Protein AF-A0A7X5Q8P6-F1 (afdb_monomer)

pLDDT: mean 83.79, std 14.57, range [47.34, 96.31]

Secondary structure (DSSP, 8-state):
-----HHHHHHHHHHHHHTT--HHHHHHHHHHHHTTGGGS-HHHHHHHHHHHGGGS-GGGPPPHHHHHHHHHHHHHHHHHHH-----HHHHHHHTT--TTEEE-TTT--EEE----SSEEE-TTT--EEE-TT-----

Nearest PDB structures (foldseek):
  4j7j-assembly1_A  TM=3.557E-01  e=3.718E+00  Bacillus anthracis str. Sterne
  4j10-assembly1_A  TM=3.316E-01  e=3.290E+00  Bacillus anthracis str. Sterne
  4j7k-assembly1_A  TM=3.322E-01  e=3.095E+00  Bacillus anthracis str. Sterne
  4j41-assembly2_D  TM=3.082E-01  e=3.498E+00  Bacillus anthracis str. Sterne
  4j7k-assembly2_D  TM=3.242E-01  e=3.498E+00  Bacillus anthracis str. Sterne

Structure (mmCIF, N/CA/C/O backbone):
data_AF-A0A7X5Q8P6-F1
#
_entry.id   AF-A0A7X5Q8P6-F1
#
loop_
_atom_site.group_PDB
_atom_site.id
_atom_site.type_symbol
_atom_site.label_atom_id
_atom_site.label_alt_id
_atom_site.label_comp_id
_atom_site.label_asym_id
_atom_site.label_entity_id
_atom_site.label_seq_id
_atom_site.pdbx_PDB_ins_code
_atom_site.Cartn_x
_atom_site.Cartn_y
_atom_site.Cartn_z
_atom_site.occupancy
_atom_site.B_iso_or_equiv
_atom_site.auth_seq_id
_atom_site.auth_comp_id
_atom_site.auth_asym_id
_atom_site.auth_atom_id
_atom_site.pdbx_PDB_model_num
ATOM 1 N N . MET A 1 1 ? -15.974 -2.111 -10.781 1.00 51.22 1 MET A N 1
ATOM 2 C CA . MET A 1 1 ? -14.977 -2.924 -10.059 1.00 51.22 1 MET A CA 1
ATOM 3 C C . MET A 1 1 ? -14.229 -1.992 -9.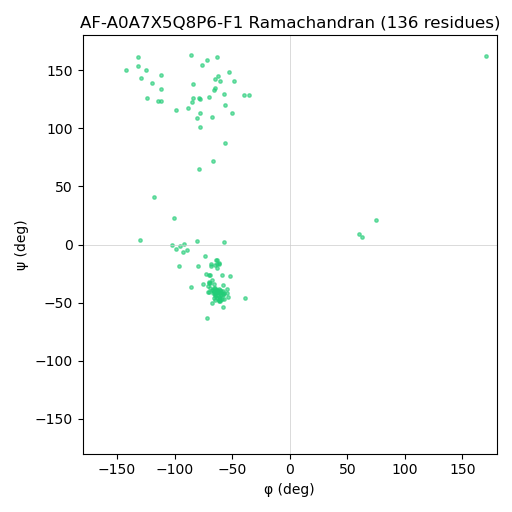135 1.00 51.22 1 MET A C 1
ATOM 5 O O . MET A 1 1 ? -13.601 -1.061 -9.624 1.00 51.22 1 MET A O 1
ATOM 9 N N . ILE A 1 2 ? -14.396 -2.166 -7.828 1.00 59.06 2 ILE A N 1
ATOM 10 C CA . ILE A 1 2 ? -13.639 -1.406 -6.836 1.00 59.06 2 ILE A CA 1
ATOM 11 C C . ILE A 1 2 ? -12.281 -2.109 -6.737 1.00 59.06 2 ILE A C 1
ATOM 13 O O . ILE A 1 2 ? -12.222 -3.241 -6.277 1.00 59.06 2 ILE A O 1
ATOM 17 N N . ASN A 1 3 ? -11.217 -1.489 -7.246 1.00 67.19 3 ASN A N 1
ATOM 18 C CA . ASN A 1 3 ? -9.850 -1.980 -7.068 1.00 67.19 3 ASN A CA 1
ATOM 19 C C . ASN A 1 3 ? -9.220 -1.176 -5.924 1.00 67.19 3 ASN A C 1
ATOM 21 O O . ASN A 1 3 ? -9.117 0.047 -6.031 1.00 67.19 3 ASN A O 1
ATOM 25 N N . ILE A 1 4 ? -8.870 -1.832 -4.817 1.00 81.44 4 ILE A N 1
ATOM 26 C CA . ILE A 1 4 ? -8.262 -1.197 -3.639 1.00 81.44 4 ILE A CA 1
ATOM 27 C C . ILE A 1 4 ? -6.846 -1.744 -3.496 1.00 81.44 4 ILE A C 1
ATOM 29 O O . ILE A 1 4 ? -6.659 -2.952 -3.390 1.00 81.44 4 ILE A O 1
ATOM 33 N N . SER A 1 5 ? -5.858 -0.848 -3.480 1.00 88.38 5 SER A N 1
ATOM 34 C CA . SER A 1 5 ? -4.472 -1.154 -3.112 1.00 88.38 5 SER A CA 1
ATOM 35 C C . SER A 1 5 ? -4.274 -1.071 -1.593 1.00 88.38 5 SER A C 1
ATOM 37 O O . SER A 1 5 ? -5.074 -0.441 -0.895 1.00 88.38 5 SER A O 1
ATOM 39 N N . LYS A 1 6 ? -3.178 -1.648 -1.077 1.00 90.38 6 LYS A N 1
ATOM 40 C CA . LYS A 1 6 ? -2.772 -1.521 0.339 1.00 90.38 6 LYS A CA 1
ATOM 41 C C . LYS A 1 6 ? -2.672 -0.057 0.762 1.00 90.38 6 LYS A C 1
ATOM 43 O O . LYS A 1 6 ? -3.230 0.333 1.784 1.00 90.38 6 LYS A O 1
ATOM 48 N N . GLU A 1 7 ? -2.045 0.765 -0.076 1.00 91.94 7 GLU A N 1
ATOM 49 C CA . GLU A 1 7 ? -1.879 2.195 0.175 1.00 91.94 7 GLU A CA 1
ATOM 50 C C . GLU A 1 7 ? -3.236 2.910 0.295 1.00 91.94 7 GLU A C 1
ATOM 52 O O . GLU A 1 7 ? -3.490 3.632 1.263 1.00 91.94 7 GLU A O 1
ATOM 57 N N . SER A 1 8 ? -4.149 2.663 -0.652 1.00 91.19 8 SER A N 1
ATOM 58 C CA . SER A 1 8 ? -5.500 3.233 -0.630 1.00 91.19 8 SER A CA 1
ATOM 59 C C . SER A 1 8 ? -6.293 2.775 0.597 1.00 91.19 8 SER A C 1
ATOM 61 O O . SER A 1 8 ? -6.960 3.591 1.238 1.00 91.19 8 SER A O 1
ATOM 63 N N . LEU A 1 9 ? -6.181 1.496 0.971 1.00 93.06 9 LEU A N 1
ATOM 64 C CA . LEU A 1 9 ? -6.812 0.947 2.170 1.00 93.06 9 LEU A CA 1
ATOM 65 C C . LEU A 1 9 ? -6.287 1.630 3.442 1.00 93.06 9 LEU A C 1
ATOM 67 O O . LEU A 1 9 ? -7.077 2.081 4.273 1.00 93.06 9 LEU A O 1
ATOM 71 N N . GLY A 1 10 ? -4.964 1.762 3.571 1.00 93.88 10 GLY A N 1
ATOM 72 C CA . GLY A 1 10 ? -4.321 2.415 4.711 1.00 93.88 10 GLY A CA 1
ATOM 73 C C . GLY A 1 10 ? -4.702 3.893 4.839 1.00 93.88 10 GLY A C 1
ATOM 74 O O . GLY A 1 10 ? -5.008 4.361 5.940 1.00 93.88 10 GLY A O 1
ATOM 75 N N . LYS A 1 11 ? -4.774 4.625 3.718 1.00 94.19 11 LYS A N 1
ATOM 76 C CA . LYS A 1 11 ? -5.247 6.022 3.689 1.00 94.19 11 LYS A CA 1
ATOM 77 C C . LYS A 1 11 ? -6.694 6.138 4.162 1.00 94.19 11 LYS A C 1
ATOM 79 O O . LYS A 1 11 ? -6.974 6.957 5.036 1.00 94.19 11 LYS A O 1
ATOM 84 N N . GLN A 1 12 ? -7.593 5.301 3.640 1.00 94.56 12 GLN A N 1
ATOM 85 C CA . GLN A 1 12 ? -9.002 5.295 4.047 1.00 94.56 12 GLN A CA 1
ATOM 86 C C . GLN A 1 12 ? -9.158 4.986 5.539 1.00 94.56 12 GLN A C 1
ATOM 88 O O . GLN A 1 12 ? -9.848 5.726 6.242 1.00 94.56 12 GLN A O 1
ATOM 93 N N . LEU A 1 13 ? -8.453 3.968 6.044 1.00 94.81 13 LEU A N 1
ATOM 94 C CA . LEU A 1 13 ? -8.462 3.613 7.463 1.00 94.81 13 LEU A CA 1
ATOM 95 C C . LEU A 1 13 ? -8.035 4.800 8.342 1.00 94.81 13 LEU A C 1
ATOM 97 O O . LEU A 1 13 ? -8.730 5.150 9.297 1.00 94.81 13 LEU A O 1
ATOM 101 N N . LYS A 1 14 ? -6.943 5.488 7.987 1.00 94.69 14 LYS A N 1
ATOM 102 C CA . LYS A 1 14 ? -6.489 6.680 8.721 1.00 94.69 14 LYS A CA 1
ATOM 103 C C . LYS A 1 14 ? -7.493 7.828 8.662 1.00 94.69 14 LYS A C 1
ATOM 105 O O . LYS A 1 14 ? -7.690 8.490 9.676 1.00 94.69 14 LYS A O 1
ATOM 110 N N . THR A 1 15 ? -8.152 8.053 7.524 1.00 95.62 15 THR A N 1
ATOM 111 C CA . THR A 1 15 ? -9.209 9.072 7.402 1.00 95.62 15 THR A CA 1
ATOM 112 C C . THR A 1 15 ? -10.406 8.766 8.308 1.00 95.62 15 THR A C 1
ATOM 114 O O . THR A 1 15 ? -10.957 9.670 8.946 1.00 95.62 15 THR A O 1
ATOM 117 N N . LEU A 1 16 ? -10.808 7.497 8.414 1.00 94.50 16 LEU A N 1
ATOM 118 C CA . LEU A 1 16 ? -11.875 7.077 9.327 1.00 94.50 16 LEU A CA 1
ATOM 119 C C . LEU A 1 16 ? -11.480 7.317 10.792 1.00 94.50 16 LEU A C 1
ATOM 121 O O . LEU A 1 16 ? -12.262 7.884 11.556 1.00 94.50 16 LEU A O 1
ATOM 125 N N . LEU A 1 17 ? -10.243 6.986 11.166 1.00 93.31 17 LEU A N 1
ATOM 126 C CA . LEU A 1 17 ? -9.728 7.233 12.515 1.00 93.31 17 LEU A CA 1
ATOM 127 C C . LEU A 1 17 ? -9.627 8.730 12.841 1.00 93.31 17 LEU A C 1
ATOM 129 O O . LEU A 1 17 ? -10.050 9.157 13.917 1.00 93.31 17 LEU A O 1
ATOM 133 N N . SER A 1 18 ? -9.111 9.548 11.919 1.00 93.31 18 SER A N 1
ATOM 134 C CA . SER A 1 18 ? -8.935 10.991 12.132 1.00 93.31 18 SER A CA 1
ATOM 135 C C . SER A 1 18 ? -10.259 11.750 12.185 1.00 93.31 18 SER A C 1
ATOM 137 O O . SER A 1 18 ? -10.347 12.792 12.827 1.00 93.31 18 SER A O 1
ATOM 139 N N . SER A 1 19 ? -11.302 11.229 11.532 1.00 93.19 19 SER A N 1
ATOM 140 C CA . SER A 1 19 ? -12.663 11.778 11.607 1.00 93.19 19 SER A CA 1
ATOM 141 C C . SER A 1 19 ? -13.425 11.353 12.869 1.00 93.19 19 SER A C 1
ATOM 143 O O . SER A 1 19 ? -14.584 11.725 13.038 1.00 93.19 19 SER A O 1
ATOM 145 N N . GLY A 1 20 ? -12.786 10.600 13.772 1.00 91.81 20 GLY A N 1
ATOM 146 C CA . GLY A 1 20 ? -13.376 10.190 15.044 1.00 91.81 20 GLY A CA 1
ATOM 147 C C . GLY A 1 20 ? -14.423 9.084 14.913 1.00 91.81 20 GLY A C 1
ATOM 148 O O . GLY A 1 20 ? -15.257 8.936 15.808 1.00 91.81 20 GLY A O 1
ATOM 149 N N . ARG A 1 21 ? -14.406 8.308 13.818 1.00 92.12 21 ARG A N 1
ATOM 150 C CA . ARG A 1 21 ? -15.300 7.152 13.658 1.00 92.12 21 ARG A CA 1
ATOM 151 C C . ARG A 1 21 ? -15.015 6.108 14.737 1.00 92.12 21 ARG A C 1
ATOM 153 O O . ARG A 1 21 ? -13.880 5.939 15.183 1.00 92.12 21 ARG A O 1
ATOM 160 N N . SER A 1 22 ? -16.071 5.434 15.185 1.00 91.81 22 SER A N 1
ATOM 161 C CA . SER A 1 22 ? -15.958 4.368 16.179 1.00 91.81 22 SER A CA 1
ATOM 162 C C . SER A 1 22 ? -15.325 3.115 15.574 1.00 91.81 22 SER A C 1
ATOM 164 O O . SER A 1 22 ? -15.375 2.903 14.363 1.00 91.81 22 SER A O 1
ATOM 166 N N . ILE A 1 23 ? -14.778 2.254 16.433 1.00 90.31 23 ILE A N 1
ATOM 167 C CA . ILE A 1 23 ? -14.242 0.947 16.028 1.00 90.31 23 ILE A CA 1
ATOM 168 C C . ILE A 1 23 ? -15.338 0.107 15.354 1.00 90.31 23 ILE A C 1
ATOM 170 O O . ILE A 1 23 ? -15.104 -0.434 14.280 1.00 90.31 23 ILE A O 1
ATOM 174 N N . GLN A 1 24 ? -16.562 0.113 15.899 1.00 91.12 24 GLN A N 1
ATOM 175 C CA . GLN A 1 24 ? -17.727 -0.522 15.267 1.00 91.12 24 GLN A CA 1
ATOM 176 C C . GLN A 1 24 ? -17.970 -0.040 13.832 1.00 91.12 24 GLN A C 1
ATOM 178 O O . GLN A 1 24 ? -18.267 -0.840 12.955 1.00 91.12 24 GLN A O 1
ATOM 183 N N . TYR A 1 25 ? -17.833 1.264 13.576 1.00 94.00 25 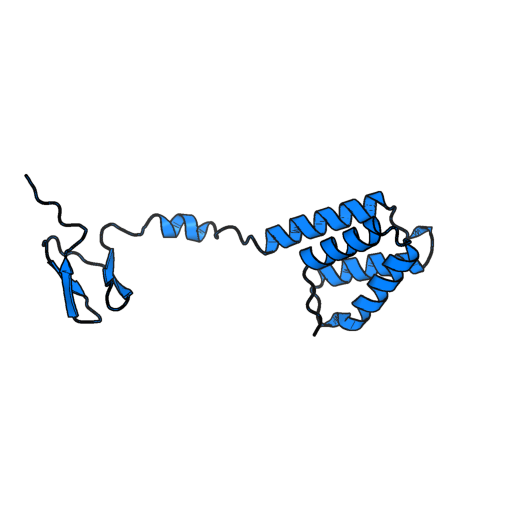TYR A N 1
ATOM 184 C CA . TYR A 1 25 ? -18.010 1.799 12.228 1.00 94.00 25 TYR A CA 1
ATOM 185 C C . TYR A 1 25 ? -16.929 1.281 11.272 1.00 94.00 25 TYR A C 1
ATOM 187 O O . TYR A 1 25 ? -17.222 0.959 10.126 1.00 94.00 25 TYR A O 1
ATOM 195 N N . ILE A 1 26 ? -15.677 1.210 11.733 1.00 94.56 26 ILE A N 1
ATOM 196 C CA . ILE A 1 26 ? -14.555 0.691 10.938 1.00 94.56 26 ILE A CA 1
ATOM 197 C C . ILE A 1 26 ? -14.760 -0.796 10.629 1.00 94.56 26 ILE A C 1
ATOM 199 O O . ILE A 1 26 ? -14.500 -1.223 9.509 1.00 94.56 26 ILE A O 1
ATOM 203 N N . ALA A 1 27 ? -15.263 -1.563 11.592 1.00 94.00 27 ALA A N 1
ATOM 204 C CA . ALA A 1 27 ? -15.564 -2.976 11.415 1.00 94.00 27 ALA A CA 1
ATOM 205 C C . ALA A 1 27 ? -16.654 -3.196 10.349 1.00 94.00 27 ALA A C 1
ATOM 207 O O . ALA A 1 27 ? -16.459 -3.969 9.411 1.00 94.00 27 ALA A O 1
ATOM 208 N N . CYS A 1 28 ? -17.731 -2.408 10.416 1.00 93.38 28 CYS A N 1
ATOM 209 C CA . CYS A 1 28 ? -18.811 -2.420 9.429 1.00 93.38 28 CYS A CA 1
ATOM 210 C C . CYS A 1 28 ? -18.317 -2.030 8.030 1.00 93.38 28 CYS A C 1
ATOM 212 O O . CYS A 1 28 ? -18.572 -2.729 7.055 1.00 93.38 28 CYS A O 1
ATOM 214 N N . TRP A 1 29 ? -17.506 -0.972 7.940 1.00 94.06 29 TRP A N 1
ATOM 215 C CA . TRP A 1 29 ? -16.864 -0.562 6.690 1.00 94.06 29 TRP A CA 1
ATOM 216 C C . TRP A 1 29 ? -16.000 -1.675 6.076 1.00 94.06 29 TRP A C 1
ATOM 218 O O . TRP A 1 29 ? -16.037 -1.886 4.863 1.00 94.06 29 TRP A O 1
ATOM 228 N N . ALA A 1 30 ? -15.240 -2.407 6.894 1.00 93.44 30 ALA A N 1
ATOM 229 C CA . ALA A 1 30 ? -14.428 -3.520 6.415 1.00 93.44 30 ALA A CA 1
ATOM 230 C C . ALA A 1 30 ? -15.285 -4.713 5.954 1.00 93.44 30 ALA A C 1
ATOM 232 O O . ALA A 1 30 ? -14.961 -5.345 4.946 1.00 93.44 30 ALA A O 1
ATOM 233 N N . SER A 1 31 ? -16.395 -4.985 6.646 1.00 91.69 31 SER A N 1
ATOM 234 C CA . SER A 1 31 ? -17.383 -6.000 6.258 1.00 91.69 31 SER A CA 1
ATOM 235 C C . SER A 1 31 ? -18.019 -5.675 4.900 1.00 91.69 31 SER A C 1
ATOM 237 O O . SER A 1 31 ? -18.002 -6.506 3.990 1.00 91.69 31 SER A O 1
ATOM 239 N N . ASP A 1 32 ? -18.456 -4.427 4.704 1.00 90.19 32 ASP A N 1
ATOM 240 C CA . ASP A 1 32 ? -19.031 -3.950 3.441 1.00 90.19 32 ASP A CA 1
ATOM 241 C C . ASP A 1 32 ? -18.041 -4.073 2.276 1.00 90.19 32 ASP A C 1
ATOM 243 O O . ASP A 1 32 ? -18.398 -4.531 1.189 1.00 90.19 32 ASP A O 1
ATOM 247 N N . LEU A 1 33 ? -16.774 -3.704 2.495 1.00 88.38 33 LEU A N 1
ATOM 248 C CA . LEU A 1 33 ? -15.727 -3.885 1.489 1.00 88.38 33 LEU A CA 1
ATOM 249 C C . LEU A 1 33 ? -15.492 -5.366 1.174 1.00 88.38 33 LEU A C 1
ATOM 251 O O . LEU A 1 33 ? -15.312 -5.721 0.008 1.00 88.38 33 LEU A O 1
ATOM 255 N N . SER A 1 34 ? -15.541 -6.237 2.183 1.00 83.56 34 SER A N 1
ATOM 256 C CA . SER A 1 34 ? -15.331 -7.680 2.025 1.00 83.56 34 SER A CA 1
ATOM 257 C C . SER A 1 34 ? -16.383 -8.349 1.142 1.00 83.56 34 SER A C 1
ATOM 259 O O . SER A 1 34 ? -16.091 -9.380 0.547 1.00 83.56 34 SER A O 1
ATOM 261 N N . LEU A 1 35 ? -17.564 -7.753 0.941 1.00 81.19 35 LEU A N 1
ATOM 262 C CA . LEU A 1 35 ? -18.559 -8.253 -0.021 1.00 81.19 35 LEU A CA 1
ATOM 263 C C . LEU A 1 35 ? -18.049 -8.260 -1.475 1.00 81.19 35 LEU A C 1
ATOM 265 O O . LEU A 1 35 ? -18.617 -8.936 -2.333 1.00 81.19 35 LEU A O 1
ATOM 269 N N . HIS A 1 36 ? -16.957 -7.547 -1.764 1.00 77.94 36 HIS A N 1
ATOM 270 C CA . HIS A 1 36 ? -16.277 -7.541 -3.062 1.00 77.94 36 HIS A CA 1
ATOM 271 C C . HIS A 1 36 ? -15.019 -8.435 -3.099 1.00 77.94 36 HIS A C 1
ATOM 273 O O . HIS A 1 36 ? -14.148 -8.248 -3.952 1.00 77.94 36 HIS A O 1
ATOM 279 N N . TYR A 1 37 ? -14.954 -9.425 -2.199 1.00 68.00 37 TYR A N 1
ATOM 280 C CA . TYR A 1 37 ? -13.832 -10.327 -1.908 1.00 68.00 37 TYR A CA 1
ATOM 281 C C . TYR A 1 37 ? -13.022 -10.804 -3.122 1.00 68.00 37 TYR A C 1
ATOM 283 O O . TYR A 1 37 ? -11.794 -10.765 -3.109 1.00 68.00 37 TYR A O 1
ATOM 291 N N . GLU A 1 38 ? -13.694 -11.233 -4.193 1.00 68.38 38 GLU A N 1
ATOM 292 C CA . GLU A 1 38 ? -13.047 -11.846 -5.363 1.00 68.38 38 GLU A CA 1
ATOM 293 C C . GLU A 1 38 ? -12.130 -10.885 -6.135 1.00 68.38 38 GLU A C 1
ATOM 295 O O . GLU A 1 38 ? -11.279 -11.322 -6.906 1.00 68.38 38 GLU A O 1
ATOM 300 N N . SER A 1 39 ? -12.283 -9.576 -5.922 1.00 75.00 39 SER A N 1
ATOM 301 C CA . SER A 1 39 ? -11.506 -8.547 -6.620 1.00 75.00 39 SER A CA 1
ATOM 302 C C . SER A 1 39 ? -10.200 -8.175 -5.910 1.00 75.00 39 SER A C 1
ATOM 304 O O . SER A 1 39 ? -9.438 -7.376 -6.454 1.00 75.00 39 SER A O 1
ATOM 306 N N . PHE A 1 40 ? -9.931 -8.715 -4.713 1.00 81.62 40 PHE A N 1
ATOM 307 C CA . PHE A 1 40 ? -8.812 -8.275 -3.876 1.00 81.62 40 PHE A CA 1
ATOM 308 C C . PHE A 1 40 ? -7.685 -9.317 -3.727 1.00 81.62 40 PHE A C 1
ATOM 310 O O . PHE A 1 40 ? -7.943 -10.524 -3.623 1.00 81.62 40 PHE A O 1
ATOM 317 N N . PRO A 1 41 ? -6.416 -8.867 -3.635 1.00 85.44 41 PRO A N 1
ATOM 318 C CA . PRO A 1 41 ? -5.294 -9.708 -3.216 1.00 85.44 41 PRO A CA 1
ATOM 319 C C . PRO A 1 41 ? -5.567 -10.404 -1.876 1.00 85.44 41 PRO A C 1
ATOM 321 O O . PRO A 1 41 ? -6.252 -9.849 -1.017 1.00 85.44 41 PRO A O 1
ATOM 324 N N . SER A 1 42 ? -5.014 -11.606 -1.677 1.00 86.25 42 SER A N 1
ATOM 325 C CA . SER A 1 42 ? -5.204 -12.398 -0.445 1.00 86.25 42 SER A CA 1
ATOM 326 C C . SER A 1 42 ? -4.833 -11.635 0.826 1.00 86.25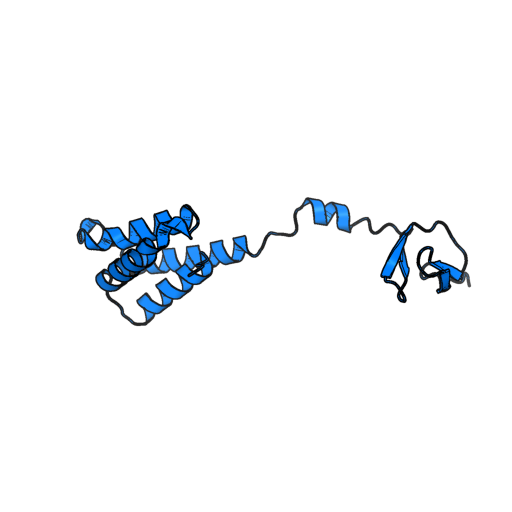 42 SER A C 1
ATOM 328 O O . SER A 1 42 ? -5.539 -11.727 1.819 1.00 86.25 42 SER A O 1
ATOM 330 N N . GLU A 1 43 ? -3.777 -10.830 0.771 1.00 87.62 43 GLU A N 1
ATOM 331 C CA . GLU A 1 43 ? -3.300 -10.032 1.905 1.00 87.62 43 GLU A CA 1
ATOM 332 C C . GLU A 1 43 ? -4.304 -8.938 2.303 1.00 87.62 43 GLU A C 1
ATOM 334 O O . GLU A 1 43 ? -4.578 -8.732 3.480 1.00 87.62 43 GLU A O 1
ATOM 339 N N . ILE A 1 44 ? -4.908 -8.256 1.323 1.00 89.94 44 ILE A N 1
ATOM 340 C CA . ILE A 1 44 ? -5.943 -7.243 1.585 1.00 89.94 44 ILE A CA 1
ATOM 341 C C . ILE A 1 44 ? -7.195 -7.902 2.159 1.00 89.94 44 ILE A C 1
ATOM 343 O O . ILE A 1 44 ? -7.815 -7.355 3.069 1.00 89.94 44 ILE A O 1
ATOM 347 N N . ARG A 1 45 ? -7.547 -9.086 1.652 1.00 89.31 45 ARG A N 1
ATOM 348 C CA . ARG A 1 45 ? -8.681 -9.864 2.153 1.00 89.31 45 ARG A CA 1
ATOM 349 C C . ARG A 1 45 ? -8.513 -10.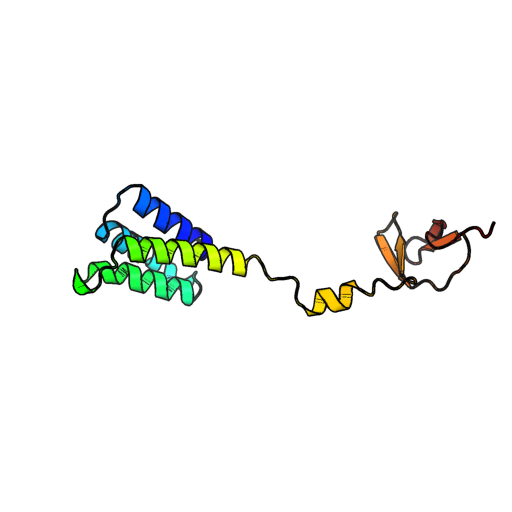239 3.620 1.00 89.31 45 ARG A C 1
ATOM 351 O O . ARG A 1 45 ? -9.418 -9.977 4.398 1.00 89.31 45 ARG A O 1
ATOM 358 N N . GLU A 1 46 ? -7.351 -10.759 4.001 1.00 91.31 46 GLU A N 1
ATOM 359 C CA . GLU A 1 46 ? -7.056 -11.119 5.392 1.00 91.31 46 GLU A CA 1
ATOM 360 C C . GLU A 1 46 ? -7.158 -9.906 6.331 1.00 91.31 46 GLU A C 1
ATOM 362 O O . GLU A 1 46 ? -7.707 -9.987 7.430 1.00 91.31 46 GLU A O 1
ATOM 367 N N . ILE A 1 47 ? -6.687 -8.738 5.886 1.00 93.50 47 ILE A N 1
ATOM 368 C CA . ILE A 1 47 ? -6.796 -7.499 6.664 1.00 93.50 47 ILE A CA 1
ATOM 369 C C . ILE A 1 47 ? -8.259 -7.076 6.828 1.00 93.50 47 ILE A C 1
ATOM 371 O O . ILE A 1 47 ? -8.671 -6.722 7.933 1.00 93.50 47 ILE A O 1
ATOM 375 N N . LEU A 1 48 ? -9.046 -7.104 5.751 1.00 93.12 48 LEU A N 1
ATOM 376 C CA . LEU A 1 48 ? -10.466 -6.754 5.798 1.00 93.12 48 LEU A CA 1
ATOM 377 C C . LEU A 1 48 ? -11.266 -7.726 6.675 1.00 93.12 48 LEU A C 1
ATOM 379 O O . LEU A 1 48 ? -12.094 -7.277 7.465 1.00 93.12 48 LEU A O 1
ATOM 383 N N . GLU A 1 49 ? -10.968 -9.025 6.606 1.00 91.62 49 GLU A N 1
ATOM 384 C CA . GLU A 1 49 ? -11.552 -10.042 7.483 1.00 91.62 49 GLU A CA 1
ATOM 385 C C . GLU A 1 49 ? -11.260 -9.717 8.952 1.00 91.62 49 GLU A C 1
ATOM 387 O O . GLU A 1 49 ? -12.196 -9.557 9.736 1.00 91.62 49 GLU A O 1
ATOM 392 N N . ASN A 1 50 ? -9.992 -9.513 9.320 1.00 92.50 50 ASN A N 1
ATOM 393 C CA . ASN A 1 50 ? -9.601 -9.179 10.694 1.00 92.50 50 ASN A CA 1
ATOM 394 C C . ASN A 1 50 ? -10.274 -7.899 11.210 1.00 92.50 50 ASN A C 1
ATOM 396 O O . ASN A 1 50 ? -10.713 -7.841 12.358 1.00 92.50 50 ASN A O 1
ATOM 400 N N . LEU A 1 51 ? -10.395 -6.875 10.361 1.00 93.94 51 LEU A N 1
ATOM 401 C CA . LEU A 1 51 ? -11.107 -5.651 10.720 1.00 93.94 51 LEU A CA 1
ATOM 402 C C . LEU A 1 51 ? -12.613 -5.893 10.892 1.00 93.94 51 LEU A C 1
ATOM 404 O O . LEU A 1 51 ? -13.205 -5.350 11.821 1.00 93.94 51 LEU A O 1
ATOM 408 N N . SER A 1 52 ? -13.230 -6.718 10.043 1.00 93.00 52 SER A N 1
ATOM 409 C CA . SER A 1 52 ? -14.653 -7.065 10.156 1.00 93.00 52 SER A CA 1
ATOM 410 C C . SER A 1 52 ? -14.957 -7.878 11.421 1.00 93.00 52 SER A C 1
ATOM 412 O O . SER A 1 52 ? -15.978 -7.656 12.069 1.00 93.00 52 SER A O 1
ATOM 414 N N . PHE A 1 53 ? -14.030 -8.739 11.860 1.00 91.19 53 PHE A N 1
ATOM 415 C CA . PHE A 1 53 ? -14.180 -9.527 13.088 1.00 91.19 53 PHE A CA 1
ATOM 416 C C . PHE A 1 53 ? -14.269 -8.675 14.360 1.00 91.19 53 PHE A C 1
ATOM 418 O O . PHE A 1 53 ? -14.788 -9.153 15.367 1.00 91.19 53 PHE A O 1
ATOM 425 N N . MET A 1 54 ? -13.872 -7.398 14.322 1.00 91.31 54 MET A N 1
ATOM 426 C CA . MET A 1 54 ? -14.089 -6.465 15.435 1.00 91.31 54 MET A CA 1
ATOM 427 C C . MET A 1 54 ? -15.582 -6.250 15.769 1.00 91.31 54 MET A C 1
ATOM 429 O O . MET A 1 54 ? -15.898 -5.750 16.853 1.00 91.31 54 MET A O 1
ATOM 433 N N . GLU A 1 55 ? -16.509 -6.614 14.871 1.00 88.12 55 GLU A N 1
ATOM 434 C CA . GLU A 1 55 ? -17.951 -6.624 15.158 1.00 88.12 55 GLU A CA 1
ATOM 435 C C . GLU A 1 55 ? -18.361 -7.736 16.129 1.00 88.12 55 GLU A C 1
ATOM 437 O O . GLU A 1 55 ? -19.364 -7.584 16.828 1.00 88.12 55 GLU A O 1
ATOM 442 N N . ALA A 1 56 ? -17.598 -8.833 16.196 1.00 86.69 56 ALA A N 1
ATOM 443 C CA . ALA A 1 56 ? -17.961 -10.018 16.969 1.00 86.69 56 ALA A CA 1
ATOM 444 C C . ALA A 1 56 ? -17.957 -9.765 18.485 1.00 86.69 56 ALA A C 1
ATOM 446 O O . ALA A 1 56 ? -18.753 -10.365 19.206 1.00 86.69 56 ALA A O 1
ATOM 447 N N . GLY A 1 57 ? -17.100 -8.859 18.965 1.00 81.94 57 G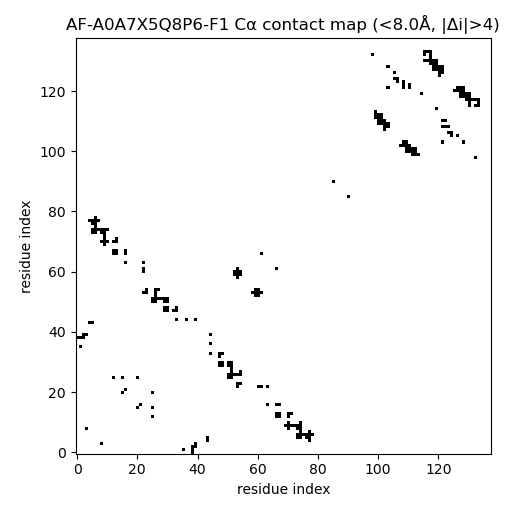LY A N 1
ATOM 448 C CA . GLY A 1 57 ? -17.005 -8.528 20.384 1.00 81.94 57 GLY A CA 1
ATOM 449 C C . GLY A 1 57 ? -15.803 -7.642 20.729 1.00 81.94 57 GLY A C 1
ATOM 450 O O . GLY A 1 57 ? -14.871 -7.528 19.929 1.00 81.94 57 GLY A O 1
ATOM 451 N N . PRO A 1 58 ? -15.808 -6.987 21.907 1.00 83.38 58 PRO A N 1
ATOM 452 C CA . PRO A 1 58 ? -14.716 -6.125 22.373 1.00 83.38 58 PRO A CA 1
ATOM 453 C C . PRO A 1 58 ? -13.359 -6.839 22.482 1.00 83.38 58 PRO A C 1
ATOM 455 O O . PRO A 1 58 ? -12.322 -6.201 22.356 1.00 83.38 58 PRO A O 1
ATOM 458 N N . GLU A 1 59 ? -13.352 -8.152 22.686 1.00 85.38 59 GLU A N 1
ATOM 459 C CA . GLU A 1 59 ? -12.159 -8.999 22.758 1.00 85.38 59 GLU A CA 1
ATOM 460 C C . GLU A 1 59 ? -11.415 -9.140 21.421 1.00 85.38 59 GLU A C 1
ATOM 462 O O . GLU A 1 59 ? -10.240 -9.499 21.412 1.00 85.38 59 GLU A O 1
ATOM 467 N N . PHE A 1 60 ? -12.082 -8.828 20.308 1.00 82.94 60 PHE A N 1
ATOM 468 C CA . PHE A 1 60 ? -11.509 -8.834 18.962 1.00 82.94 60 PHE A CA 1
ATOM 469 C C . PHE A 1 60 ? -11.180 -7.423 18.461 1.00 82.94 60 PHE A C 1
ATOM 471 O O . PHE A 1 60 ? -10.717 -7.265 17.335 1.00 82.94 60 PHE A O 1
ATOM 478 N N . GLN A 1 61 ? -11.440 -6.385 19.265 1.00 87.94 61 GLN A N 1
ATOM 479 C CA . GLN A 1 61 ? -11.230 -5.001 18.852 1.00 87.94 61 GLN A CA 1
ATOM 480 C C . GLN A 1 61 ? -9.763 -4.607 18.945 1.00 87.94 61 GLN A C 1
ATOM 482 O O . GLN A 1 61 ? -9.156 -4.650 20.014 1.00 87.94 61 GLN A O 1
ATOM 487 N N . TYR A 1 62 ? -9.230 -4.112 17.832 1.00 89.19 62 TYR A N 1
ATOM 488 C CA . TYR A 1 62 ? -7.995 -3.345 17.856 1.00 89.19 62 TYR A CA 1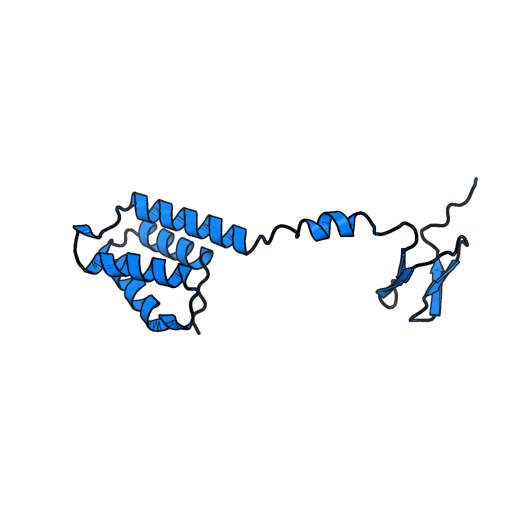
ATOM 489 C C . TYR A 1 62 ? -8.199 -2.034 18.619 1.00 89.19 62 TYR A C 1
ATOM 491 O O . TYR A 1 62 ? -9.217 -1.346 18.482 1.00 89.19 62 TYR A O 1
ATOM 499 N N . THR A 1 63 ? -7.184 -1.636 19.374 1.00 92.00 63 THR A N 1
ATOM 500 C CA . THR A 1 63 ? -7.064 -0.275 19.894 1.00 92.00 63 THR A CA 1
ATOM 501 C C . THR A 1 63 ? -6.922 0.731 18.750 1.00 92.00 63 THR A C 1
ATOM 503 O O . THR A 1 63 ? -6.548 0.401 17.619 1.00 92.00 63 THR A O 1
ATOM 506 N N . LYS A 1 64 ? -7.193 2.011 19.032 1.00 89.56 64 LYS A N 1
ATOM 507 C CA . LYS A 1 64 ? -7.010 3.071 18.029 1.00 89.56 64 LYS A CA 1
ATOM 508 C C . LYS A 1 64 ? -5.557 3.153 17.574 1.00 89.56 64 LYS A C 1
ATOM 510 O O . LYS A 1 64 ? -5.301 3.358 16.392 1.00 89.56 64 LYS A O 1
ATOM 515 N N . GLU A 1 65 ? -4.623 2.987 18.500 1.00 90.88 65 GLU A N 1
ATOM 516 C CA . GLU A 1 65 ? -3.187 2.996 18.254 1.00 90.88 65 GLU A CA 1
ATOM 517 C C . GLU A 1 65 ? -2.779 1.861 17.307 1.00 90.88 65 GLU A C 1
ATOM 519 O O . GLU A 1 65 ? -2.072 2.114 16.333 1.00 90.88 65 GLU A O 1
ATOM 524 N N . GLU A 1 66 ? -3.280 0.642 17.525 1.00 93.75 66 GLU A N 1
ATOM 525 C CA . GLU A 1 66 ? -3.035 -0.501 16.635 1.00 93.75 66 GLU A CA 1
ATOM 526 C C . GLU A 1 66 ? -3.609 -0.269 15.233 1.00 93.75 66 GLU A C 1
ATOM 528 O O . GLU A 1 66 ? -2.934 -0.544 14.241 1.00 93.75 66 GLU A O 1
ATOM 533 N N . LEU A 1 67 ? -4.809 0.311 15.125 1.00 93.94 67 LEU A N 1
ATOM 534 C CA . LEU A 1 67 ? -5.396 0.670 13.829 1.00 93.94 67 LEU A CA 1
ATOM 535 C C . LEU A 1 67 ? -4.595 1.771 13.116 1.00 93.94 67 LEU A C 1
ATOM 537 O O . LEU A 1 67 ? -4.416 1.715 11.898 1.00 93.94 67 LEU A O 1
ATOM 541 N N . TYR A 1 68 ? -4.065 2.752 13.853 1.00 92.62 68 TYR A N 1
ATOM 542 C CA . TYR A 1 68 ? -3.173 3.771 13.293 1.00 92.62 68 TYR A CA 1
ATOM 543 C C . TYR A 1 68 ? -1.861 3.163 12.788 1.00 92.62 68 TYR A C 1
ATOM 545 O O . TYR A 1 68 ? -1.401 3.520 11.701 1.00 92.62 68 TYR A O 1
ATOM 553 N N . GLN A 1 69 ? -1.269 2.238 13.546 1.00 94.75 69 GLN A N 1
ATOM 554 C CA . GLN A 1 69 ? -0.062 1.517 13.139 1.00 94.75 69 GLN A CA 1
ATOM 555 C C . GLN A 1 69 ? -0.318 0.640 11.912 1.00 94.75 69 GLN A C 1
ATOM 557 O O . GLN A 1 69 ? 0.478 0.661 10.975 1.00 94.75 69 GLN A O 1
ATOM 562 N N . LEU A 1 70 ? -1.451 -0.069 11.873 1.00 94.94 70 LEU A N 1
ATOM 563 C CA . LEU A 1 70 ? -1.883 -0.836 10.708 1.00 94.94 70 LEU A CA 1
ATOM 564 C C . LEU A 1 70 ? -2.029 0.064 9.476 1.00 94.94 70 LEU A C 1
ATOM 566 O O . LEU A 1 70 ? -1.492 -0.267 8.423 1.00 94.94 70 LEU A O 1
ATOM 570 N N . GLY A 1 71 ? -2.685 1.218 9.615 1.00 93.38 71 GLY A N 1
ATOM 571 C CA . GLY A 1 71 ? -2.834 2.186 8.529 1.00 93.38 71 GLY A CA 1
ATOM 572 C C . GLY A 1 71 ? -1.496 2.719 8.009 1.00 93.38 71 GLY A C 1
ATOM 573 O O . GLY A 1 71 ? -1.318 2.821 6.799 1.00 93.38 71 GLY A O 1
ATOM 574 N N . ASN A 1 72 ? -0.540 3.022 8.894 1.00 93.75 72 ASN A N 1
ATOM 575 C CA . ASN A 1 72 ? 0.805 3.450 8.490 1.00 93.75 72 ASN A CA 1
ATOM 576 C C . ASN A 1 72 ? 1.555 2.338 7.749 1.00 93.75 72 ASN A C 1
ATOM 578 O O . ASN A 1 72 ? 2.067 2.579 6.662 1.00 93.75 72 ASN A O 1
ATOM 582 N N . ARG A 1 73 ? 1.554 1.118 8.295 1.00 93.88 73 ARG A N 1
ATOM 583 C CA . ARG A 1 73 ? 2.192 -0.047 7.671 1.00 93.88 73 ARG A CA 1
ATOM 584 C C . ARG A 1 73 ? 1.634 -0.324 6.275 1.00 93.88 73 ARG A C 1
ATOM 586 O O . ARG A 1 73 ? 2.404 -0.536 5.351 1.00 93.88 73 ARG A O 1
ATOM 593 N N . LEU A 1 74 ? 0.312 -0.257 6.106 1.00 93.06 74 LEU A N 1
ATOM 594 C CA . LEU A 1 74 ? -0.349 -0.443 4.811 1.00 93.06 74 LEU A CA 1
ATOM 595 C C . LEU A 1 74 ? 0.068 0.599 3.766 1.00 93.06 74 LEU A C 1
ATOM 597 O O . LEU A 1 74 ? 0.210 0.268 2.590 1.00 93.06 74 LEU A O 1
ATOM 601 N N . ILE A 1 75 ? 0.254 1.852 4.190 1.00 92.94 75 ILE A N 1
ATOM 602 C CA . ILE A 1 75 ? 0.747 2.924 3.318 1.00 92.94 75 ILE A CA 1
ATOM 603 C C . ILE A 1 75 ? 2.199 2.653 2.932 1.00 92.94 75 ILE A C 1
ATOM 605 O O . ILE A 1 75 ? 2.506 2.634 1.747 1.00 92.94 75 ILE A O 1
ATOM 609 N N . GLU A 1 76 ? 3.065 2.364 3.903 1.00 91.31 76 GLU A N 1
ATOM 610 C CA . GLU A 1 76 ? 4.484 2.088 3.651 1.00 91.31 76 GLU A CA 1
ATOM 611 C C . GLU A 1 76 ? 4.701 0.863 2.753 1.00 91.31 76 GLU A C 1
ATOM 613 O O . GLU A 1 76 ? 5.559 0.881 1.875 1.00 91.31 76 GLU A O 1
ATOM 618 N N . GLU A 1 77 ? 3.948 -0.217 2.966 1.00 88.19 77 GLU A N 1
ATOM 619 C CA . GLU A 1 77 ? 4.020 -1.424 2.138 1.00 88.19 77 GLU A CA 1
ATOM 620 C C . GLU A 1 77 ? 3.450 -1.185 0.740 1.00 88.19 77 GLU A C 1
ATOM 622 O O . GLU A 1 77 ? 4.045 -1.622 -0.238 1.00 88.19 77 GLU A O 1
ATOM 627 N N . GLY A 1 78 ? 2.336 -0.456 0.623 1.00 83.88 78 GLY A N 1
ATOM 628 C CA . GLY A 1 78 ? 1.762 -0.112 -0.675 1.00 83.88 78 GLY A CA 1
ATOM 629 C C . GLY A 1 78 ? 2.664 0.806 -1.508 1.00 83.88 78 GLY A C 1
ATOM 630 O O . GLY A 1 78 ? 2.801 0.590 -2.707 1.00 83.88 78 GLY A O 1
ATOM 631 N N . GLU A 1 79 ? 3.333 1.774 -0.875 1.00 80.81 79 GLU A N 1
ATOM 632 C CA . GLU A 1 79 ? 4.351 2.610 -1.526 1.00 80.81 79 GLU A CA 1
ATOM 633 C C . GLU A 1 79 ? 5.570 1.778 -1.957 1.00 80.81 79 GLU A C 1
ATO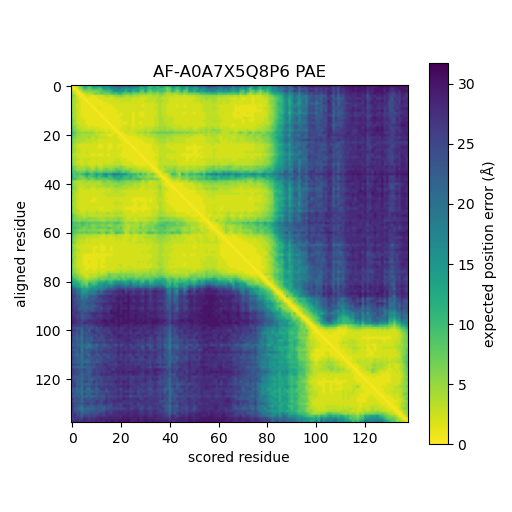M 635 O O . GLU A 1 79 ? 6.116 2.001 -3.035 1.00 80.81 79 GLU A O 1
ATOM 640 N N . LYS A 1 80 ? 5.983 0.783 -1.157 1.00 72.50 80 LYS A N 1
ATOM 641 C CA . LYS A 1 80 ? 7.065 -0.151 -1.516 1.00 72.50 80 LYS A CA 1
ATOM 642 C C . LYS A 1 80 ? 6.686 -1.109 -2.645 1.00 72.50 80 LYS A C 1
ATOM 644 O O . LYS A 1 80 ? 7.552 -1.451 -3.434 1.00 72.50 80 LYS A O 1
ATOM 649 N N . ASP A 1 81 ? 5.426 -1.523 -2.746 1.00 63.53 81 ASP A N 1
ATOM 650 C CA . ASP A 1 81 ? 4.951 -2.363 -3.852 1.00 63.53 81 ASP A CA 1
ATOM 651 C C . ASP A 1 81 ? 4.905 -1.570 -5.182 1.00 63.53 81 ASP A C 1
ATOM 653 O O . ASP A 1 81 ? 5.167 -2.135 -6.246 1.00 63.53 81 ASP A O 1
ATOM 657 N N . GLU A 1 82 ? 4.635 -0.255 -5.147 1.00 57.03 82 GLU A N 1
ATOM 658 C CA . GLU A 1 82 ? 4.772 0.634 -6.320 1.00 57.03 82 GLU A CA 1
ATOM 659 C C . GLU A 1 82 ? 6.235 0.963 -6.644 1.00 57.03 82 GLU A C 1
ATOM 661 O O . GLU A 1 82 ? 6.623 1.059 -7.813 1.00 57.03 82 GLU A O 1
ATOM 666 N N . LEU A 1 83 ? 7.072 1.070 -5.612 1.00 52.88 83 LEU A N 1
ATOM 667 C CA . LEU A 1 83 ? 8.523 1.066 -5.717 1.00 52.88 83 LEU A CA 1
ATOM 668 C C . LEU A 1 83 ? 9.011 -0.373 -5.898 1.00 52.88 83 LEU A C 1
ATOM 670 O O . LEU A 1 83 ? 9.769 -0.893 -5.079 1.00 52.88 83 LEU A O 1
AT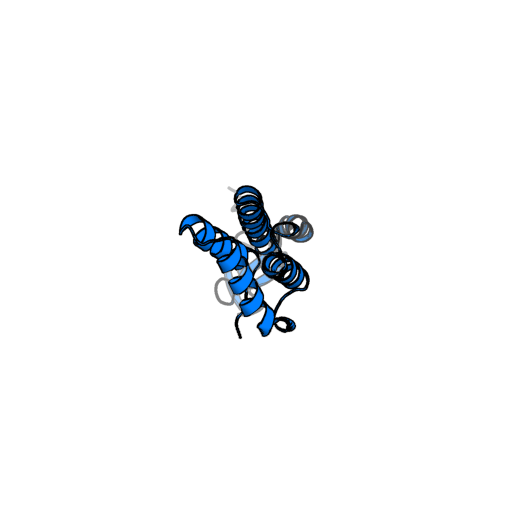OM 674 N N . LEU A 1 84 ? 8.657 -0.997 -7.023 1.00 53.06 84 LEU A N 1
ATOM 675 C CA . LEU A 1 84 ? 9.545 -1.990 -7.617 1.00 53.06 84 LEU A CA 1
ATOM 676 C C . LEU A 1 84 ? 10.887 -1.282 -7.838 1.00 53.06 84 LEU A C 1
ATOM 678 O O . LEU A 1 84 ? 11.124 -0.662 -8.878 1.00 53.06 84 LEU A O 1
ATOM 682 N N . GLU A 1 85 ? 11.725 -1.317 -6.797 1.00 53.03 85 GLU A N 1
ATOM 683 C CA . GLU A 1 85 ? 13.136 -0.976 -6.794 1.00 53.03 85 GLU A CA 1
ATOM 684 C C . GLU A 1 85 ? 13.680 -1.423 -8.147 1.00 53.03 85 GLU A C 1
ATOM 686 O O . GLU A 1 85 ? 13.404 -2.565 -8.539 1.00 53.03 85 GLU A O 1
ATOM 691 N N . PRO A 1 86 ? 14.381 -0.553 -8.902 1.00 48.00 86 PRO A N 1
ATOM 692 C CA . PRO A 1 86 ? 14.909 -0.941 -10.196 1.00 48.00 86 PRO A CA 1
ATOM 693 C C . PRO A 1 86 ? 15.647 -2.253 -9.987 1.00 48.00 86 PRO A C 1
ATOM 695 O O . PRO A 1 86 ? 16.626 -2.278 -9.235 1.00 48.00 86 PRO A O 1
ATOM 698 N N . ILE A 1 87 ? 15.097 -3.322 -10.585 1.00 54.69 87 ILE A N 1
ATOM 699 C CA . ILE A 1 87 ? 15.542 -4.708 -10.435 1.00 54.69 87 ILE A CA 1
ATOM 700 C C . ILE A 1 87 ? 17.063 -4.651 -10.409 1.00 54.69 87 ILE A C 1
ATOM 702 O O . ILE A 1 87 ? 17.644 -3.989 -11.267 1.00 54.69 87 ILE A O 1
ATOM 706 N N . GLN A 1 88 ? 17.730 -5.255 -9.430 1.00 51.69 88 GLN A N 1
ATOM 707 C CA . GLN A 1 88 ? 19.192 -5.164 -9.330 1.00 51.69 88 GLN A CA 1
ATOM 708 C C . GLN A 1 88 ? 19.879 -5.551 -10.669 1.00 51.69 88 GLN A C 1
ATOM 710 O O . GLN A 1 88 ? 20.904 -4.975 -11.028 1.00 51.69 88 GLN A O 1
ATOM 715 N N . GLU A 1 89 ? 19.224 -6.399 -11.482 1.00 48.50 89 GLU A N 1
ATOM 716 C CA . GLU A 1 89 ? 19.566 -6.692 -12.886 1.00 48.50 89 GLU A CA 1
ATOM 717 C C . GLU A 1 89 ? 19.588 -5.474 -13.835 1.00 48.50 89 GLU A C 1
ATOM 719 O O . GLU A 1 89 ? 20.396 -5.434 -14.761 1.00 48.50 89 GLU A O 1
ATOM 724 N N . ILE A 1 90 ? 18.719 -4.477 -13.650 1.00 53.69 90 ILE A N 1
ATOM 725 C CA . ILE A 1 90 ? 18.689 -3.220 -14.416 1.00 53.69 90 ILE A CA 1
ATOM 726 C C . ILE A 1 90 ? 19.886 -2.342 -14.048 1.00 53.69 90 ILE A C 1
ATOM 728 O O . ILE A 1 90 ? 20.441 -1.705 -14.938 1.00 53.69 90 ILE A O 1
ATOM 732 N N . LYS A 1 91 ? 20.334 -2.320 -12.783 1.00 47.34 91 LYS A N 1
ATOM 733 C CA . LYS A 1 91 ? 21.536 -1.552 -12.405 1.00 47.34 91 LYS A CA 1
ATOM 734 C C . LYS A 1 91 ? 22.792 -2.122 -13.059 1.00 47.34 91 LYS A C 1
ATOM 736 O O . LYS A 1 91 ? 23.590 -1.344 -13.564 1.00 47.34 91 LYS A O 1
ATOM 741 N N . GLU A 1 92 ? 22.930 -3.445 -13.136 1.00 48.84 92 GLU A N 1
ATOM 742 C CA . GLU A 1 92 ? 24.070 -4.069 -13.824 1.00 48.84 92 GLU A CA 1
ATOM 743 C C . GLU A 1 92 ? 23.989 -3.895 -15.351 1.00 48.84 92 GLU A C 1
ATOM 745 O O . GLU A 1 92 ? 24.985 -3.517 -15.971 1.00 48.84 92 GLU A O 1
ATOM 750 N N . LYS A 1 93 ? 22.797 -4.040 -15.955 1.00 49.50 93 LYS A N 1
ATOM 751 C CA . LYS A 1 93 ? 22.587 -3.847 -17.406 1.00 49.50 93 LYS A CA 1
ATOM 752 C C . LYS A 1 93 ? 22.624 -2.384 -17.871 1.00 49.50 93 LYS A C 1
ATOM 754 O O . LYS A 1 93 ? 22.936 -2.134 -19.032 1.00 49.50 93 LYS A O 1
ATOM 759 N N . ALA A 1 94 ? 22.334 -1.405 -17.011 1.00 51.41 94 ALA A N 1
ATOM 760 C CA . ALA A 1 94 ? 22.344 0.017 -17.380 1.00 51.41 94 ALA A CA 1
ATOM 761 C C . ALA A 1 94 ? 23.754 0.633 -17.412 1.00 51.41 94 ALA A C 1
ATOM 763 O O . ALA A 1 94 ? 23.958 1.664 -18.055 1.00 51.41 94 ALA A O 1
ATOM 764 N N . THR A 1 95 ? 24.741 -0.002 -16.773 1.00 49.62 95 THR A N 1
ATOM 765 C CA . THR A 1 95 ? 26.149 0.438 -16.816 1.00 49.62 95 THR A CA 1
ATOM 766 C C . THR A 1 95 ? 26.835 0.158 -18.156 1.00 49.62 95 THR A C 1
ATOM 768 O O . THR A 1 95 ? 27.928 0.663 -18.403 1.00 49.62 95 THR A O 1
ATOM 771 N N . GLU A 1 96 ? 26.188 -0.602 -19.043 1.00 49.94 96 GLU A N 1
ATOM 772 C CA . GLU A 1 96 ? 26.728 -1.038 -20.331 1.00 49.94 96 GLU A CA 1
ATOM 773 C C . GLU A 1 96 ? 25.909 -0.516 -21.527 1.00 49.94 96 GLU A C 1
ATOM 775 O O . GLU A 1 96 ? 25.756 -1.187 -22.550 1.00 49.94 96 GLU A O 1
ATOM 780 N N . LEU A 1 97 ? 25.457 0.746 -21.476 1.00 53.41 97 LEU A N 1
ATOM 781 C CA . LEU A 1 97 ? 25.346 1.546 -22.707 1.00 53.41 97 LEU A CA 1
ATOM 782 C C . LEU A 1 97 ? 26.771 1.785 -23.231 1.00 53.41 97 LEU A C 1
ATOM 784 O O . LEU A 1 97 ? 27.366 2.853 -23.099 1.00 53.41 97 LEU A O 1
ATOM 788 N N . ASP A 1 98 ? 27.338 0.694 -23.745 1.00 59.88 98 ASP A N 1
ATOM 789 C CA . ASP A 1 98 ? 28.676 0.541 -24.281 1.00 59.88 98 ASP A CA 1
ATOM 790 C C . ASP A 1 98 ? 28.938 1.691 -25.262 1.00 59.88 98 ASP A C 1
ATOM 792 O O . ASP A 1 98 ? 28.065 2.076 -26.047 1.00 59.88 98 ASP A O 1
ATOM 796 N N . LYS A 1 99 ? 30.161 2.237 -25.246 1.00 66.06 99 LYS A N 1
ATOM 797 C CA . LYS A 1 99 ? 30.632 3.366 -26.081 1.00 66.06 99 LYS A CA 1
ATOM 798 C C . LYS A 1 99 ? 30.495 3.103 -27.589 1.00 66.06 99 LYS A C 1
ATOM 800 O O . LYS A 1 99 ? 30.956 3.888 -28.416 1.00 66.06 99 LYS A O 1
ATOM 805 N N . SER A 1 100 ? 29.946 1.964 -27.970 1.00 81.50 100 SER A N 1
ATOM 806 C CA . SER A 1 100 ? 29.664 1.517 -29.318 1.00 81.50 100 SER A CA 1
ATOM 807 C C . SER A 1 100 ? 28.220 1.779 -29.761 1.00 81.50 100 SER A C 1
ATOM 809 O O . SER A 1 100 ? 27.985 1.800 -30.966 1.00 81.50 100 SER A O 1
ATOM 811 N N . TRP A 1 101 ? 27.264 2.024 -28.862 1.00 89.00 101 TRP A N 1
ATOM 812 C CA . TRP A 1 101 ? 25.860 2.238 -29.232 1.00 89.00 101 TRP A CA 1
ATOM 813 C C . TRP A 1 101 ? 25.570 3.681 -29.648 1.00 89.00 101 TRP A C 1
ATOM 815 O O . TRP A 1 101 ? 26.040 4.638 -29.036 1.00 89.00 101 TRP A O 1
ATOM 825 N N . LEU A 1 102 ? 24.781 3.830 -30.711 1.00 90.69 102 LEU A N 1
ATOM 826 C CA . LEU A 1 102 ? 24.293 5.100 -31.240 1.00 90.69 102 LEU A CA 1
ATOM 827 C C . LEU A 1 102 ? 22.766 5.064 -31.335 1.00 90.69 102 LEU A C 1
ATOM 829 O O . LEU A 1 102 ? 22.186 4.012 -31.587 1.00 90.69 102 LEU A O 1
ATOM 833 N N . MET A 1 103 ? 22.130 6.226 -31.188 1.00 92.69 103 MET A N 1
ATOM 834 C CA . MET A 1 103 ? 20.690 6.410 -31.382 1.00 92.69 103 MET A CA 1
ATOM 835 C C . MET A 1 103 ? 20.435 7.421 -32.503 1.00 92.69 103 MET A C 1
ATOM 837 O O . MET A 1 103 ? 21.109 8.450 -32.598 1.00 92.69 103 MET A O 1
ATOM 841 N N . CYS A 1 104 ? 19.452 7.142 -33.358 1.00 94.50 104 CYS A N 1
ATOM 842 C CA . CYS A 1 104 ? 19.040 8.039 -34.428 1.00 94.50 104 CYS A CA 1
ATOM 843 C C . CYS A 1 104 ? 17.970 9.007 -33.908 1.00 94.50 104 CYS A C 1
ATOM 845 O O . CYS A 1 104 ? 16.866 8.562 -33.616 1.00 94.50 104 CYS A O 1
ATOM 847 N N . PRO A 1 105 ? 18.199 10.330 -33.891 1.00 92.38 105 PRO A N 1
ATOM 848 C CA . PRO A 1 105 ? 17.184 11.273 -33.423 1.00 92.38 105 PRO A CA 1
ATOM 849 C C . PRO A 1 105 ? 15.970 11.372 -34.362 1.00 92.38 105 PRO A C 1
ATOM 851 O O . PRO A 1 105 ? 14.930 11.875 -33.960 1.00 92.38 105 PRO A O 1
ATOM 854 N N . SER A 1 106 ? 16.080 10.909 -35.614 1.00 93.62 106 SER A N 1
ATOM 855 C CA . SER A 1 106 ? 14.989 10.990 -36.596 1.00 93.62 106 SER A CA 1
ATOM 856 C C . SER A 1 106 ? 13.994 9.832 -36.519 1.00 93.62 106 SER A C 1
ATOM 858 O O . SER A 1 106 ? 12.821 10.036 -36.793 1.00 93.62 106 SER A O 1
ATOM 860 N N . CYS A 1 107 ? 14.458 8.614 -36.228 1.00 95.19 107 CYS A N 1
ATOM 861 C CA . CYS A 1 107 ? 13.607 7.412 -36.223 1.00 95.19 107 CYS A CA 1
ATOM 862 C C . CYS A 1 107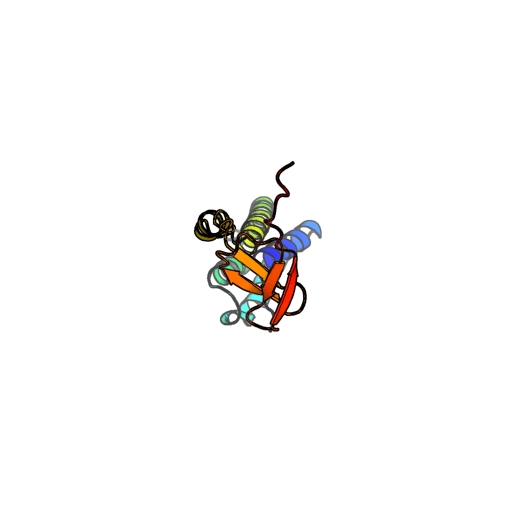 ? 13.741 6.579 -34.948 1.00 95.19 107 CYS A C 1
ATOM 864 O O . CYS A 1 107 ? 13.172 5.500 -34.872 1.00 95.19 107 CYS A O 1
ATOM 866 N N . GLN A 1 108 ? 14.519 7.064 -33.977 1.00 92.62 108 GLN A N 1
ATOM 867 C CA . GLN A 1 108 ? 14.773 6.430 -32.682 1.00 92.62 108 GLN A CA 1
ATOM 868 C C . GLN A 1 108 ? 15.426 5.042 -32.753 1.00 92.62 108 GLN A C 1
ATOM 870 O O . GLN A 1 108 ? 15.614 4.407 -31.723 1.00 92.62 108 GLN A O 1
ATOM 875 N N . GLU A 1 109 ? 15.867 4.613 -33.940 1.00 92.94 109 GLU A N 1
ATOM 876 C CA . GLU A 1 109 ? 16.656 3.397 -34.120 1.00 92.94 109 GLU A CA 1
ATOM 877 C C . GLU A 1 109 ? 17.938 3.452 -33.283 1.00 92.94 109 GLU A C 1
ATOM 879 O O . GLU A 1 109 ? 18.706 4.420 -33.367 1.00 92.94 109 GLU A O 1
ATOM 884 N N . VAL A 1 110 ? 18.181 2.392 -32.514 1.00 92.75 110 VAL A N 1
ATOM 885 C CA . VAL A 1 110 ? 19.367 2.215 -31.675 1.00 92.75 110 VAL A CA 1
ATOM 886 C C . VAL A 1 110 ? 20.206 1.091 -32.262 1.00 92.75 110 VAL A C 1
ATOM 888 O O . VAL A 1 110 ? 19.726 -0.024 -32.430 1.00 92.75 110 VAL A O 1
ATOM 891 N N . TRP A 1 111 ? 21.473 1.363 -32.570 1.00 92.94 111 TRP A N 1
ATOM 892 C CA . TRP A 1 111 ? 22.350 0.359 -33.169 1.00 92.94 111 TRP A CA 1
ATOM 893 C C . TRP A 1 111 ? 23.776 0.442 -32.643 1.00 92.94 111 TRP A C 1
ATOM 895 O O . TRP A 1 111 ? 24.291 1.512 -32.308 1.00 92.94 111 TRP A O 1
ATOM 905 N N . LYS A 1 112 ? 24.445 -0.711 -32.620 1.00 91.38 112 LYS A N 1
ATOM 906 C CA . LYS A 1 112 ? 25.868 -0.810 -32.308 1.00 91.38 112 LYS A CA 1
ATOM 907 C C . LYS A 1 112 ? 26.681 -0.395 -33.535 1.00 91.38 112 LYS A C 1
ATOM 909 O O . LYS A 1 112 ? 26.503 -0.928 -34.627 1.00 91.38 112 LYS A O 1
ATOM 914 N N . SER A 1 113 ? 27.579 0.565 -33.366 1.00 88.81 113 SER A N 1
ATOM 915 C CA . SER A 1 113 ? 28.411 1.143 -34.417 1.00 88.81 113 SER A CA 1
ATOM 916 C C . SER A 1 113 ? 29.894 1.028 -34.080 1.00 88.81 113 SER A C 1
ATOM 918 O O . SER A 1 113 ? 30.379 1.537 -33.068 1.00 88.81 113 SER A O 1
ATOM 920 N N . THR A 1 114 ? 30.660 0.449 -34.998 1.00 87.12 114 THR A N 1
ATOM 921 C CA . THR A 1 114 ? 32.131 0.404 -34.943 1.00 87.12 114 THR A CA 1
ATOM 922 C C . THR A 1 114 ? 32.790 1.581 -35.672 1.00 87.12 114 THR A C 1
ATOM 924 O O . THR A 1 114 ? 34.013 1.677 -35.711 1.00 87.12 114 THR A O 1
ATOM 927 N N . SER A 1 115 ? 32.003 2.499 -36.249 1.00 85.69 115 SER A N 1
ATOM 928 C CA . SER A 1 115 ? 32.535 3.623 -37.027 1.00 85.69 115 SER A CA 1
ATOM 929 C C . SER A 1 115 ? 33.242 4.659 -36.149 1.00 85.69 115 SER A C 1
ATOM 931 O O . SER A 1 115 ? 32.640 5.217 -35.228 1.00 85.69 115 SER A O 1
ATOM 933 N N . MET A 1 116 ? 34.486 4.979 -36.512 1.00 84.00 116 MET A N 1
ATOM 934 C CA . MET A 1 116 ? 35.302 6.041 -35.905 1.00 84.00 116 MET A CA 1
ATOM 935 C C . MET A 1 116 ? 35.230 7.368 -36.678 1.00 84.00 116 MET A C 1
ATOM 937 O O . MET A 1 116 ? 35.850 8.352 -36.286 1.00 84.00 116 MET A O 1
ATOM 941 N N . TYR A 1 117 ? 34.493 7.418 -37.791 1.00 88.19 117 TYR A N 1
ATOM 942 C CA . TYR A 1 117 ? 34.384 8.619 -38.621 1.00 88.19 117 TYR A CA 1
ATOM 943 C C . TYR A 1 117 ? 33.453 9.662 -38.004 1.00 88.19 117 TYR A C 1
ATOM 945 O O . TYR A 1 117 ? 32.505 9.319 -37.301 1.00 88.19 117 TYR A O 1
ATOM 953 N N . GLY A 1 118 ? 33.659 10.936 -38.354 1.00 90.12 118 GLY A N 1
ATOM 954 C CA . GLY A 1 118 ? 32.819 12.056 -37.903 1.00 90.12 118 GLY A CA 1
ATOM 955 C C . GLY A 1 118 ? 31.361 12.011 -38.355 1.00 90.12 118 GLY A C 1
ATOM 956 O O . GLY A 1 118 ? 30.529 12.732 -37.808 1.00 90.12 118 GLY A O 1
ATOM 957 N N . MET A 1 119 ? 31.042 11.146 -39.317 1.00 93.50 119 MET A N 1
ATOM 958 C CA . MET A 1 119 ? 29.698 10.942 -39.842 1.00 93.50 119 MET A CA 1
ATOM 959 C C . MET A 1 119 ? 29.346 9.455 -39.839 1.00 93.50 119 MET A C 1
ATOM 961 O O . MET A 1 119 ? 30.181 8.601 -40.141 1.00 93.50 119 MET A O 1
ATOM 965 N N . VAL A 1 120 ? 28.085 9.152 -39.550 1.00 94.38 120 VAL A N 1
ATOM 966 C CA . VAL A 1 120 ? 27.501 7.805 -39.579 1.00 94.38 120 VAL A CA 1
ATOM 967 C C . VAL A 1 120 ? 26.177 7.820 -40.338 1.00 94.38 120 VAL A C 1
ATOM 969 O O . VAL A 1 120 ? 25.573 8.875 -40.533 1.00 94.38 120 VAL A O 1
ATOM 972 N N . ARG A 1 121 ? 25.718 6.647 -40.783 1.00 96.19 121 ARG A N 1
ATOM 973 C CA . ARG A 1 121 ? 24.368 6.471 -41.328 1.00 96.19 121 ARG A CA 1
ATOM 974 C C . ARG A 1 121 ? 23.545 5.606 -40.387 1.00 96.19 121 ARG A C 1
ATOM 976 O O . ARG A 1 121 ? 24.027 4.562 -39.957 1.00 96.19 121 ARG A O 1
ATOM 983 N N . CYS A 1 122 ? 22.321 6.039 -40.104 1.00 96.00 122 CYS A N 1
ATOM 984 C CA . CYS A 1 122 ? 21.348 5.221 -39.386 1.00 96.00 122 CYS A CA 1
ATOM 985 C C . CYS A 1 122 ? 20.955 3.997 -40.241 1.00 96.00 122 CYS A C 1
ATOM 987 O O . CYS A 1 122 ? 20.650 4.185 -41.421 1.00 96.00 122 CYS A O 1
ATOM 989 N N . PRO A 1 123 ? 20.928 2.766 -39.700 1.00 95.56 123 PRO A N 1
ATOM 990 C CA . PRO A 1 123 ? 20.506 1.585 -40.454 1.00 95.56 123 PRO A CA 1
ATOM 991 C C . PRO A 1 123 ? 19.000 1.579 -40.762 1.00 95.56 123 PRO A C 1
ATOM 993 O O . PRO A 1 123 ? 18.620 1.135 -41.843 1.00 95.56 123 PRO A O 1
ATOM 996 N N . GLY A 1 124 ? 18.167 2.132 -39.873 1.00 95.81 124 GLY A N 1
ATOM 997 C CA . GLY A 1 124 ? 16.713 2.204 -40.048 1.00 95.81 124 GLY A CA 1
ATOM 998 C C . GLY A 1 124 ? 16.288 3.207 -41.124 1.00 95.81 124 GLY A C 1
ATOM 999 O O . GLY A 1 124 ? 15.741 2.832 -42.156 1.00 95.81 124 GLY A O 1
ATOM 1000 N N . CYS A 1 125 ? 16.576 4.499 -40.923 1.00 96.31 125 CYS A N 1
ATOM 1001 C CA . CYS A 1 125 ? 16.111 5.564 -41.827 1.00 96.31 125 CYS A CA 1
ATOM 1002 C C . CYS A 1 125 ? 17.144 6.039 -42.861 1.00 96.31 125 CYS A C 1
ATOM 1004 O O . CYS A 1 125 ? 16.837 6.897 -43.683 1.00 96.31 125 CYS A O 1
ATOM 1006 N N . ARG A 1 126 ? 18.383 5.525 -42.825 1.00 95.88 126 ARG A N 1
ATOM 1007 C CA . ARG A 1 126 ? 19.488 5.877 -43.746 1.00 95.88 126 ARG A CA 1
ATOM 1008 C C . ARG A 1 126 ? 19.959 7.338 -43.710 1.00 95.88 126 ARG A C 1
ATOM 1010 O O . ARG A 1 126 ? 20.853 7.696 -44.484 1.00 95.88 126 ARG A O 1
ATOM 1017 N N . ASN A 1 127 ? 19.451 8.158 -42.788 1.00 95.56 127 ASN A N 1
ATOM 1018 C CA . ASN A 1 127 ? 19.920 9.531 -42.591 1.00 95.56 127 ASN A CA 1
ATOM 1019 C C . ASN A 1 127 ? 21.407 9.571 -42.216 1.00 95.56 127 ASN A C 1
ATOM 1021 O O . ASN A 1 127 ? 21.892 8.746 -41.436 1.00 95.56 127 ASN A O 1
ATOM 1025 N N . LYS A 1 128 ? 22.123 10.559 -42.768 1.00 95.81 128 LYS A N 1
ATOM 1026 C CA . LYS A 1 128 ? 23.510 10.881 -42.406 1.00 95.81 128 LYS A CA 1
ATOM 1027 C C . LYS A 1 128 ? 23.504 11.776 -41.171 1.00 95.81 128 LYS A C 1
ATOM 1029 O O . LYS A 1 128 ? 22.861 12.819 -41.179 1.00 95.81 128 LYS A O 1
ATOM 1034 N N . LEU A 1 129 ? 24.229 11.374 -40.137 1.00 93.94 129 LEU A N 1
ATOM 1035 C CA . LEU A 1 129 ? 24.248 12.031 -38.832 1.00 93.94 129 LEU A CA 1
ATOM 1036 C C . LEU A 1 129 ? 25.692 12.245 -38.380 1.00 93.94 129 LEU A C 1
ATOM 1038 O O . LEU A 1 129 ? 26.580 11.473 -38.753 1.00 93.94 129 LEU A O 1
ATOM 1042 N N . HIS A 1 130 ? 25.916 13.260 -37.548 1.00 92.38 130 HIS A N 1
ATOM 1043 C CA . HIS A 1 130 ? 27.185 13.410 -36.844 1.00 92.38 130 HIS A CA 1
ATOM 1044 C C . HIS A 1 130 ? 27.379 12.253 -35.869 1.00 92.38 130 HIS A C 1
ATOM 1046 O O . HIS A 1 130 ? 26.462 11.883 -35.138 1.00 92.38 130 HIS A O 1
ATOM 1052 N N . ASN A 1 131 ? 28.577 11.677 -35.865 1.00 91.62 131 ASN A N 1
ATOM 1053 C CA . ASN A 1 131 ? 28.937 10.655 -34.896 1.00 91.62 131 ASN A CA 1
ATOM 1054 C C . ASN A 1 131 ? 29.259 11.341 -33.559 1.00 91.62 131 ASN A C 1
ATOM 1056 O O . ASN A 1 131 ? 30.276 12.035 -33.490 1.00 91.62 131 ASN A O 1
ATOM 1060 N N . PRO A 1 132 ? 28.457 11.146 -32.495 1.00 88.44 132 PRO A N 1
ATOM 1061 C CA . PRO A 1 132 ? 28.670 11.817 -31.210 1.00 88.44 132 PRO A CA 1
ATOM 1062 C C . PRO A 1 132 ? 29.995 11.425 -30.539 1.00 88.44 132 PRO A C 1
ATOM 1064 O O . PRO A 1 132 ? 30.435 12.081 -29.603 1.00 88.44 132 PRO A O 1
ATOM 1067 N N . ARG A 1 133 ? 30.650 10.367 -31.026 1.00 86.50 133 ARG A N 1
ATOM 1068 C CA . ARG A 1 133 ? 31.922 9.858 -30.501 1.00 86.50 133 ARG A CA 1
ATOM 1069 C C . ARG A 1 133 ? 33.149 10.433 -31.201 1.00 86.50 133 ARG A C 1
ATOM 1071 O O . ARG A 1 133 ? 34.270 10.137 -30.800 1.00 86.50 133 ARG A O 1
ATOM 1078 N N . TYR A 1 134 ? 32.967 11.204 -32.271 1.00 86.50 134 TYR A N 1
ATOM 1079 C CA . TYR A 1 134 ? 34.090 11.750 -33.021 1.00 86.50 134 TYR A CA 1
ATOM 1080 C C . TYR A 1 134 ? 34.689 12.953 -32.294 1.00 86.50 134 TYR A C 1
ATOM 1082 O O . TYR A 1 134 ? 34.174 14.069 -32.363 1.00 86.50 134 TYR A O 1
ATOM 1090 N N . LEU A 1 135 ? 35.805 12.718 -31.611 1.00 81.06 135 LEU A N 1
ATOM 1091 C CA . LEU A 1 135 ? 36.639 13.775 -31.058 1.00 81.06 135 LEU A CA 1
ATOM 1092 C C . LEU A 1 135 ? 37.604 14.250 -32.147 1.00 81.06 135 LEU A C 1
ATOM 1094 O O . LEU A 1 135 ? 38.380 13.461 -32.684 1.00 81.06 135 LEU A O 1
ATOM 1098 N N . ARG A 1 136 ? 37.572 15.544 -32.478 1.00 73.81 136 ARG A N 1
ATOM 1099 C CA . ARG A 1 136 ? 38.625 16.147 -33.303 1.00 73.81 136 ARG A CA 1
ATOM 1100 C C . ARG A 1 136 ? 39.914 16.159 -32.484 1.00 73.81 136 ARG A C 1
ATOM 1102 O O . ARG A 1 136 ? 40.008 16.923 -31.525 1.00 73.81 136 ARG A O 1
ATOM 1109 N N . SER A 1 137 ? 40.885 15.331 -32.858 1.00 65.69 137 SER A N 1
ATOM 1110 C CA . SER A 1 137 ? 42.264 15.482 -32.394 1.00 65.69 137 SER A CA 1
ATOM 1111 C C . SER A 1 137 ? 42.728 16.896 -32.758 1.00 65.69 137 SER A C 1
ATOM 1113 O O . SER A 1 137 ? 42.639 17.280 -33.926 1.00 65.69 137 SER A O 1
ATOM 1115 N N . ARG A 1 138 ? 43.105 17.687 -31.750 1.00 55.00 138 ARG A N 1
ATOM 1116 C CA . ARG A 1 138 ? 43.792 18.969 -31.944 1.00 55.00 138 ARG A CA 1
ATOM 1117 C C . ARG A 1 138 ? 45.271 18.725 -32.177 1.00 55.00 138 ARG A C 1
ATOM 1119 O O . ARG A 1 138 ? 45.787 17.767 -31.559 1.00 55.00 138 ARG A O 1
#

Sequence (138 aa):
MINISKESLGKQLKTLLSSGRSIQYIACWASDLSLHYESFPSEIREILENLSFMEAGPEFQYTKEELYQLGNRLIEEGEKDELLEPIQEIKEKATELDKSWLMCPSCQEVWKSTSMYGMVRCPGCRNKLHNPRYLRSR

Solvent-accessible surface area (backbone atoms only — not comparable to full-atom values): 8138 Å² total; per-residue (Å²): 132,82,78,76,51,50,30,57,50,13,50,51,52,43,52,43,55,74,70,66,54,51,70,62,55,52,9,51,54,23,44,61,56,47,76,53,51,90,66,48,58,70,70,60,47,54,51,28,50,56,40,24,46,29,63,79,36,79,93,51,46,74,52,72,64,56,51,49,51,50,16,50,50,27,29,56,50,31,53,47,67,72,48,67,62,76,52,71,67,52,61,65,59,63,76,58,78,46,98,40,60,46,72,33,93,87,75,67,46,72,46,81,48,91,76,78,48,60,60,42,62,41,86,82,79,58,50,79,41,76,32,93,81,46,74,81,84,127

Radius of gyration: 27.57 Å; Cα contacts (8 Å, |Δi|>4): 143; chains: 1; bounding box: 63×31×66 Å

Foldseek 3Di:
DDAAALQNVLVVLVVCLVVVHDLLVQLVVLVVVCVVVVRDDPVSNVVSVLSVCVNVDVVSGDDSVRSNVSSVVSNVVRVVVVCPPCPVVCVVVVVPPPPQWDADPVPRDIDGHPDQDQWDARPVPRDIDGDPNHDPDD

Mean predicted aligned error: 14.79 Å